Protein AF-A0AAV4H8W9-F1 (afdb_monomer_lite)

Organism: NCBI:txid1093978

Secondary structure (DSSP, 8-state):
-HHHHHHHHHHTHHHHHHHHHTT---------EETTTEE-HHHHHHHHHTT--HHHHHHHHHHHHHHHHHHHHHHHHTTTS----

Radius of gyration: 16.45 Å; chains: 1; bounding box: 38×24×40 Å

pLDDT: mean 83.85, std 11.99, range [48.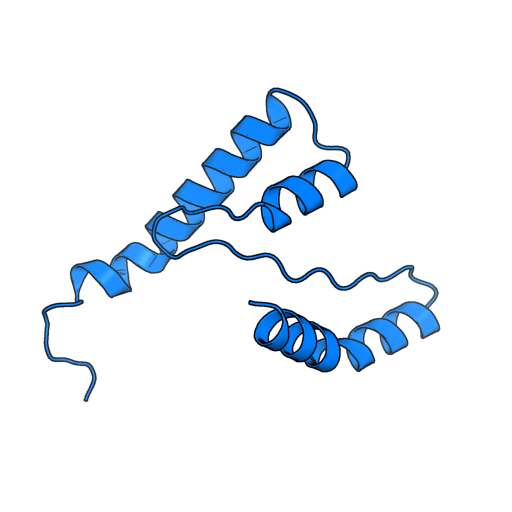88, 95.75]

Structure (mmCIF, N/CA/C/O backbone):
data_AF-A0AAV4H8W9-F1
#
_entry.id   AF-A0AAV4H8W9-F1
#
loop_
_atom_site.group_PDB
_atom_site.id
_atom_site.type_symbol
_atom_site.label_atom_id
_atom_site.label_alt_id
_atom_site.label_comp_id
_atom_site.label_asym_id
_atom_site.label_entity_id
_atom_site.label_seq_id
_atom_site.pdbx_PDB_ins_code
_atom_site.Cartn_x
_atom_site.Cartn_y
_atom_site.Cartn_z
_atom_site.occupancy
_atom_site.B_iso_or_equiv
_atom_site.auth_seq_id
_atom_site.auth_comp_id
_atom_site.auth_asym_id
_atom_site.auth_atom_id
_atom_site.pdbx_PDB_model_num
ATOM 1 N N . MET A 1 1 ? -8.109 9.780 -14.497 1.00 48.88 1 MET A N 1
ATOM 2 C CA . MET A 1 1 ? -7.782 9.195 -13.175 1.00 48.88 1 MET A CA 1
ATOM 3 C C . MET A 1 1 ? -9.052 8.876 -12.383 1.00 48.88 1 MET A C 1
ATOM 5 O O . MET A 1 1 ? -9.162 7.761 -11.897 1.00 48.88 1 MET A O 1
ATOM 9 N N . GLU A 1 2 ? -10.041 9.781 -12.357 1.00 54.84 2 GLU A N 1
ATOM 10 C CA . GLU A 1 2 ? -11.364 9.599 -11.717 1.00 54.84 2 GLU A CA 1
ATOM 11 C C . GLU A 1 2 ? -12.079 8.277 -12.080 1.00 54.84 2 GLU A C 1
ATOM 13 O O . GLU A 1 2 ? -12.466 7.514 -11.202 1.00 54.84 2 GLU A O 1
ATOM 18 N N . GLN A 1 3 ? -12.186 7.966 -13.378 1.00 54.06 3 GLN A N 1
ATOM 19 C CA . GLN A 1 3 ? -13.012 6.863 -13.901 1.00 54.06 3 GLN A CA 1
ATOM 20 C C . GLN A 1 3 ? -12.509 5.455 -13.525 1.00 54.06 3 GLN A C 1
ATOM 22 O O . GLN A 1 3 ? -13.297 4.544 -13.287 1.00 54.06 3 GLN A O 1
ATOM 27 N N . ALA A 1 4 ? -11.189 5.258 -13.435 1.00 58.56 4 ALA A N 1
ATOM 28 C CA . ALA A 1 4 ? -10.618 3.978 -13.005 1.00 58.56 4 ALA A CA 1
ATOM 29 C C . ALA A 1 4 ? -10.793 3.755 -11.491 1.00 58.56 4 ALA A C 1
ATOM 31 O O . ALA A 1 4 ? -10.836 2.615 -11.022 1.00 58.56 4 ALA A O 1
ATOM 32 N N . HIS A 1 5 ? -10.896 4.846 -10.724 1.00 58.78 5 HIS A N 1
ATOM 33 C CA . HIS A 1 5 ? -11.109 4.819 -9.279 1.00 58.78 5 HIS A CA 1
ATOM 34 C C . HIS A 1 5 ? -12.550 4.438 -8.939 1.00 58.78 5 HIS A C 1
ATOM 36 O O . HIS A 1 5 ? -12.760 3.651 -8.017 1.00 58.78 5 HIS A O 1
ATOM 42 N N . THR A 1 6 ? -13.529 4.936 -9.701 1.00 63.06 6 THR A N 1
ATOM 43 C CA . THR A 1 6 ? -14.945 4.554 -9.574 1.00 63.06 6 THR A CA 1
ATOM 44 C C . THR A 1 6 ? -15.174 3.089 -9.930 1.00 63.06 6 THR A C 1
ATOM 46 O O . THR A 1 6 ? -15.713 2.361 -9.101 1.00 63.06 6 THR A O 1
ATOM 49 N N . TYR A 1 7 ? -14.640 2.605 -11.057 1.00 66.62 7 TYR A N 1
ATOM 50 C CA . TYR A 1 7 ? -14.809 1.201 -11.463 1.00 66.62 7 TYR A CA 1
ATOM 51 C C . TYR A 1 7 ? -14.268 0.200 -10.425 1.00 66.62 7 TYR A C 1
ATOM 53 O O . TYR A 1 7 ? -14.904 -0.802 -10.095 1.00 66.62 7 TYR A O 1
ATOM 61 N N . LYS A 1 8 ? -13.088 0.480 -9.848 1.00 66.38 8 LYS A N 1
ATOM 62 C CA . LYS A 1 8 ? -12.498 -0.375 -8.802 1.00 66.38 8 LYS A CA 1
ATOM 63 C C . LYS A 1 8 ? -13.318 -0.378 -7.510 1.00 66.38 8 LYS A C 1
ATOM 65 O O . LYS A 1 8 ? -13.258 -1.363 -6.782 1.00 66.38 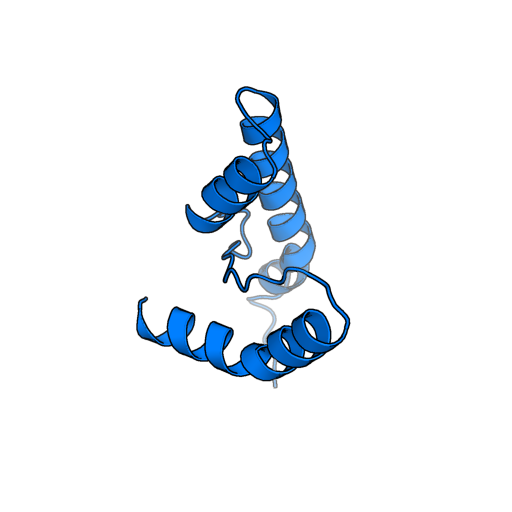8 LYS A O 1
ATOM 70 N N . LYS A 1 9 ? -14.052 0.696 -7.204 1.00 68.56 9 LYS A N 1
ATOM 71 C CA . LYS A 1 9 ? -14.932 0.748 -6.027 1.00 68.56 9 LYS A CA 1
ATOM 72 C C . LYS A 1 9 ? -16.199 -0.064 -6.242 1.00 68.56 9 LYS A C 1
ATOM 74 O O . LYS A 1 9 ? -16.576 -0.823 -5.360 1.00 68.56 9 LYS A O 1
ATOM 79 N N . GLU A 1 10 ? -16.806 0.061 -7.415 1.00 76.12 10 GLU A N 1
ATOM 80 C CA . GLU A 1 10 ? -18.041 -0.647 -7.761 1.00 76.12 10 GLU A CA 1
ATOM 81 C C . GLU A 1 10 ? -17.844 -2.167 -7.750 1.00 76.12 10 GLU A C 1
ATOM 83 O O . GLU A 1 10 ? -18.674 -2.884 -7.203 1.00 76.12 10 GLU A O 1
ATOM 88 N N . LYS A 1 11 ? -16.693 -2.659 -8.235 1.00 80.56 11 LYS A N 1
ATOM 89 C CA . LYS A 1 11 ? -16.390 -4.100 -8.267 1.00 80.56 11 LYS A CA 1
ATOM 90 C C . LYS A 1 11 ? -16.416 -4.784 -6.891 1.00 80.56 11 LYS A C 1
ATOM 92 O O . LYS A 1 11 ? -16.766 -5.955 -6.810 1.00 80.56 11 LYS A O 1
ATOM 97 N N . TYR A 1 12 ? -16.003 -4.092 -5.830 1.00 82.00 12 TYR A N 1
ATOM 98 C CA . TYR A 1 12 ? -15.911 -4.667 -4.477 1.00 82.00 12 TYR A CA 1
ATOM 99 C C . TYR A 1 12 ? -17.031 -4.185 -3.550 1.00 82.00 12 TYR A C 1
ATOM 101 O O . TYR A 1 12 ? -16.947 -4.349 -2.329 1.00 82.00 12 TYR A O 1
ATOM 109 N N . LEU A 1 13 ? -18.073 -3.576 -4.119 1.00 85.19 13 LEU A N 1
ATOM 110 C CA . LEU A 1 13 ? -19.192 -3.056 -3.348 1.00 85.19 13 LEU A CA 1
ATOM 111 C C . LEU A 1 13 ? -19.970 -4.181 -2.664 1.00 85.19 13 LEU A C 1
ATOM 113 O O . LEU A 1 13 ? -20.296 -4.054 -1.489 1.00 85.19 13 LEU A O 1
ATOM 117 N N . ASP A 1 14 ? -20.191 -5.297 -3.355 1.00 87.44 14 ASP A N 1
ATOM 118 C CA . ASP A 1 14 ? -20.940 -6.425 -2.794 1.00 87.44 14 ASP A CA 1
ATOM 119 C C . ASP A 1 14 ? -20.178 -7.104 -1.648 1.00 87.44 14 ASP A C 1
ATOM 121 O O . ASP A 1 14 ? -20.752 -7.324 -0.587 1.00 87.44 14 ASP A O 1
ATOM 125 N N . LEU A 1 15 ? -18.852 -7.246 -1.770 1.00 88.31 15 LEU A N 1
ATOM 126 C CA . LEU A 1 15 ? -18.001 -7.714 -0.667 1.00 88.31 15 LEU A CA 1
ATOM 127 C C . LEU A 1 15 ? -18.103 -6.809 0.573 1.00 88.31 15 LEU A C 1
ATOM 129 O O . LEU A 1 15 ? -18.011 -7.271 1.706 1.00 88.31 15 LEU A O 1
ATOM 133 N N . THR A 1 16 ? -18.276 -5.503 0.367 1.00 88.56 16 THR A N 1
ATOM 134 C CA . THR A 1 16 ? -18.435 -4.553 1.477 1.00 88.56 16 THR A CA 1
ATOM 135 C C . THR A 1 16 ? -19.779 -4.750 2.169 1.00 88.56 16 THR A C 1
ATOM 137 O O . THR A 1 16 ? -19.810 -4.757 3.395 1.00 88.56 16 THR A O 1
ATOM 140 N N . LYS A 1 17 ? -20.857 -4.987 1.408 1.00 89.50 17 LYS A N 1
ATOM 141 C CA . LYS A 1 17 ? -22.186 -5.276 1.967 1.00 89.50 17 LYS A CA 1
ATOM 142 C C . LYS A 1 17 ? -22.180 -6.560 2.790 1.00 89.50 17 LYS A C 1
ATOM 144 O O . LYS A 1 17 ? -22.638 -6.537 3.922 1.00 89.50 17 LYS A O 1
ATOM 149 N N . GLU A 1 18 ? -21.584 -7.637 2.279 1.00 92.81 18 GLU A N 1
ATOM 150 C CA . GLU A 1 18 ? -21.483 -8.916 3.003 1.00 92.81 18 GLU A CA 1
ATOM 151 C C . GLU A 1 18 ? -20.739 -8.768 4.345 1.00 92.81 18 GLU A C 1
ATOM 153 O O . GLU A 1 18 ? -21.131 -9.338 5.369 1.00 92.81 18 GLU A O 1
ATOM 158 N N . LEU A 1 19 ? -19.668 -7.965 4.366 1.00 91.69 19 LEU A N 1
ATOM 159 C CA . LEU A 1 19 ? -18.924 -7.661 5.590 1.00 91.69 19 LEU A CA 1
ATOM 160 C C . LEU A 1 19 ? -19.751 -6.818 6.572 1.00 91.69 19 LEU A C 1
ATOM 162 O O . LEU A 1 19 ? -19.704 -7.076 7.775 1.00 91.69 19 LEU A O 1
ATOM 166 N N . GLU A 1 20 ? -20.505 -5.836 6.077 1.00 93.31 20 GLU A N 1
ATOM 167 C CA . GLU A 1 20 ? -21.385 -4.995 6.896 1.00 93.31 20 GLU A CA 1
ATOM 168 C C . GLU A 1 20 ? -22.564 -5.782 7.481 1.00 93.31 20 GLU A C 1
ATOM 170 O O . GLU A 1 20 ? -22.860 -5.643 8.669 1.00 93.31 20 GLU A O 1
ATOM 175 N N . GLU A 1 21 ? -23.178 -6.671 6.699 1.00 94.38 21 GLU A N 1
ATOM 176 C CA . GLU A 1 21 ? -24.220 -7.606 7.148 1.00 94.38 21 GLU A CA 1
ATOM 177 C C . GLU A 1 21 ? -23.703 -8.564 8.229 1.00 94.38 21 GLU A C 1
ATOM 179 O O . GLU A 1 21 ? -24.418 -8.899 9.172 1.00 94.38 21 GLU A O 1
ATOM 184 N N . SER A 1 22 ? -22.424 -8.934 8.147 1.00 94.06 22 SER A N 1
ATOM 185 C CA . SER A 1 22 ? -21.729 -9.734 9.161 1.00 94.06 22 SER A CA 1
ATOM 186 C C . SER A 1 22 ? -21.302 -8.923 10.400 1.00 94.06 22 SER A C 1
ATOM 188 O O . SER A 1 22 ? -20.652 -9.460 11.298 1.00 94.06 22 SER A O 1
ATOM 190 N N . GLY A 1 23 ? -21.644 -7.631 10.471 1.00 94.75 23 GLY A N 1
ATOM 191 C CA . GLY A 1 23 ? -21.366 -6.750 11.610 1.00 94.75 23 GLY A CA 1
ATOM 192 C C . GLY A 1 23 ? -19.986 -6.085 11.598 1.00 94.75 23 GLY A C 1
ATOM 193 O O . GLY A 1 23 ? -19.619 -5.414 12.568 1.00 94.75 23 GLY A O 1
ATOM 194 N N . PHE A 1 24 ? -19.207 -6.231 10.524 1.00 93.06 24 PHE A N 1
ATOM 195 C CA . PHE A 1 24 ? -17.919 -5.556 10.383 1.00 93.06 24 PHE A CA 1
ATOM 196 C C . PHE A 1 24 ? -18.080 -4.154 9.794 1.00 93.06 24 PHE A C 1
ATOM 198 O O . PHE A 1 24 ? -18.977 -3.872 9.009 1.00 93.06 24 PHE A O 1
ATOM 205 N N . ARG A 1 25 ? -17.152 -3.252 10.127 1.00 88.62 25 ARG A N 1
ATOM 206 C CA . ARG A 1 25 ? -17.024 -1.969 9.423 1.00 88.62 25 ARG A CA 1
ATOM 207 C C . ARG A 1 25 ? -16.058 -2.136 8.259 1.00 88.62 25 ARG A C 1
ATOM 209 O O . ARG A 1 25 ? -14.858 -2.290 8.485 1.00 88.62 25 ARG A O 1
ATOM 216 N N . ALA A 1 26 ? -16.566 -2.069 7.034 1.00 89.25 26 ALA A N 1
ATOM 217 C CA . ALA A 1 26 ? -15.768 -2.195 5.822 1.00 89.25 26 ALA A CA 1
ATOM 218 C C . ALA A 1 26 ? -15.606 -0.840 5.111 1.00 89.25 26 ALA A C 1
ATOM 220 O O . ALA A 1 26 ? -16.444 0.053 5.201 1.00 89.25 26 ALA A O 1
ATOM 221 N N . LYS A 1 27 ? -14.475 -0.647 4.422 1.00 86.44 27 LYS A N 1
ATOM 222 C CA . LYS A 1 27 ? -14.223 0.555 3.617 1.00 86.44 27 LYS A CA 1
ATOM 223 C C . LYS A 1 27 ? -13.380 0.216 2.401 1.00 86.44 27 LYS A C 1
ATOM 225 O O . LYS A 1 27 ? -12.248 -0.239 2.538 1.00 86.44 27 LYS A O 1
ATOM 230 N N . ILE A 1 28 ? -13.890 0.537 1.216 1.00 87.69 28 ILE A N 1
ATOM 231 C CA . ILE A 1 28 ? -13.141 0.362 -0.028 1.00 87.69 28 ILE A CA 1
ATOM 232 C C . ILE A 1 28 ? -12.185 1.536 -0.233 1.00 87.69 28 ILE A C 1
ATOM 234 O O . ILE A 1 28 ? -12.578 2.707 -0.208 1.00 87.69 28 ILE A O 1
ATOM 238 N N . MET A 1 29 ? -10.914 1.225 -0.480 1.00 84.56 29 MET A N 1
ATOM 239 C CA . MET A 1 29 ? -9.897 2.205 -0.843 1.00 84.56 29 MET A CA 1
ATOM 240 C C . MET A 1 29 ? -9.080 1.709 -2.035 1.00 84.56 29 MET A C 1
ATOM 242 O O . MET A 1 29 ? -8.314 0.761 -1.885 1.00 84.56 29 MET A O 1
ATOM 246 N N . PRO A 1 30 ? -9.190 2.345 -3.214 1.00 83.69 30 PRO A N 1
ATOM 247 C CA . PRO A 1 30 ? -8.343 1.992 -4.341 1.00 83.69 30 PRO A CA 1
ATOM 248 C C . PRO A 1 30 ? -6.958 2.596 -4.125 1.00 83.69 30 PRO A C 1
ATOM 250 O O . PRO A 1 30 ? -6.789 3.820 -4.125 1.00 83.69 30 PRO A O 1
ATOM 253 N N . ILE A 1 31 ? -5.985 1.715 -3.916 1.00 86.75 31 ILE A N 1
ATOM 254 C CA . ILE A 1 31 ? -4.584 2.067 -3.705 1.00 86.75 31 ILE A CA 1
ATOM 255 C C . ILE A 1 31 ? -3.814 1.778 -4.980 1.00 86.75 31 ILE A C 1
ATOM 257 O O . ILE A 1 31 ? -3.982 0.723 -5.591 1.00 86.75 31 ILE A O 1
ATOM 261 N N . GLU A 1 32 ? -2.968 2.718 -5.382 1.00 84.12 32 GLU A N 1
ATOM 262 C CA . GLU A 1 32 ? -2.156 2.581 -6.583 1.00 84.12 32 GLU A CA 1
ATOM 263 C C . GLU A 1 32 ? -0.682 2.538 -6.199 1.00 84.12 32 GLU A C 1
ATOM 265 O O . GLU A 1 32 ? -0.152 3.467 -5.587 1.00 84.12 32 GLU A O 1
ATOM 270 N N . ILE A 1 33 ? -0.032 1.429 -6.554 1.00 86.19 33 ILE A N 1
ATOM 271 C CA . ILE A 1 33 ? 1.410 1.245 -6.427 1.00 86.19 33 ILE A CA 1
ATOM 272 C C . ILE A 1 33 ? 1.909 0.786 -7.794 1.00 86.19 33 ILE A C 1
ATOM 274 O O . ILE A 1 33 ? 1.541 -0.279 -8.285 1.00 86.19 33 ILE A O 1
ATOM 278 N N . GLY A 1 34 ? 2.693 1.636 -8.444 1.00 82.81 34 GLY A N 1
ATOM 279 C CA . GLY A 1 34 ? 3.239 1.386 -9.764 1.00 82.81 34 GLY A CA 1
ATOM 280 C C . GLY A 1 34 ? 4.337 0.329 -9.738 1.00 82.81 34 GLY A C 1
ATOM 281 O O . GLY A 1 34 ? 5.131 0.248 -8.801 1.00 82.81 34 GLY A O 1
ATOM 282 N N . ALA A 1 35 ? 4.436 -0.414 -10.837 1.00 73.69 35 ALA A N 1
ATOM 283 C CA . ALA A 1 35 ? 5.393 -1.491 -11.094 1.00 73.69 35 ALA A CA 1
ATOM 284 C C . ALA A 1 35 ? 6.879 -1.043 -11.172 1.00 73.69 35 ALA A C 1
ATOM 286 O O . ALA A 1 35 ? 7.719 -1.720 -11.736 1.00 73.69 35 ALA A O 1
ATOM 287 N N . ARG A 1 36 ? 7.247 0.114 -10.626 1.00 76.69 36 ARG A N 1
ATOM 288 C CA . ARG A 1 36 ? 8.642 0.569 -10.455 1.00 76.69 36 ARG A CA 1
ATOM 289 C C . ARG A 1 36 ? 8.819 1.278 -9.114 1.00 76.69 36 ARG A C 1
ATOM 291 O O . ARG A 1 36 ? 9.472 2.308 -9.022 1.00 76.69 36 ARG A O 1
ATOM 298 N N . GLY A 1 37 ? 8.086 0.804 -8.112 1.00 77.75 37 GLY A N 1
ATOM 299 C CA . GLY A 1 37 ? 8.082 1.395 -6.782 1.00 77.75 37 GLY A CA 1
ATOM 300 C C . GLY A 1 37 ? 7.449 2.781 -6.694 1.00 77.75 37 GLY A C 1
ATOM 301 O O . GLY A 1 37 ? 7.689 3.520 -5.744 1.00 77.75 37 GLY A O 1
ATOM 302 N N . PHE A 1 38 ? 6.598 3.153 -7.649 1.00 80.62 38 PHE A N 1
ATOM 303 C CA . PHE A 1 38 ? 5.866 4.411 -7.549 1.00 80.62 38 PHE A CA 1
ATOM 304 C C . PHE A 1 38 ? 4.676 4.250 -6.597 1.00 80.62 38 PHE A C 1
ATOM 306 O O . PHE A 1 38 ? 3.614 3.781 -6.999 1.00 80.62 38 PHE A O 1
ATOM 313 N N . ALA A 1 39 ? 4.834 4.615 -5.327 1.00 84.69 39 ALA A N 1
ATOM 314 C CA . ALA A 1 39 ? 3.714 4.661 -4.392 1.00 84.69 39 ALA A CA 1
ATOM 315 C C . ALA A 1 39 ? 2.888 5.938 -4.621 1.00 84.69 39 ALA A C 1
ATOM 31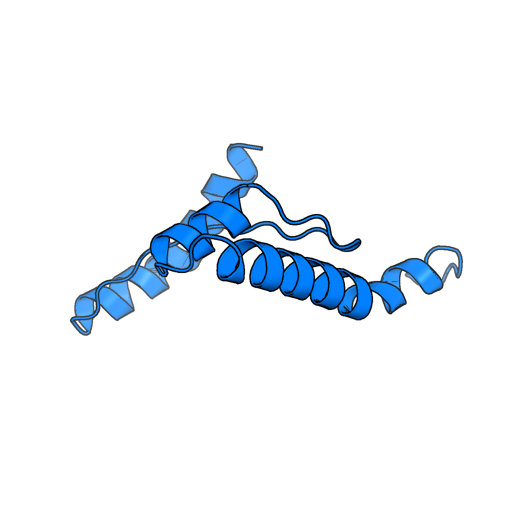7 O O . ALA A 1 39 ? 3.395 7.047 -4.449 1.00 84.69 39 ALA A O 1
ATOM 318 N N . GLY A 1 40 ? 1.616 5.792 -5.003 1.00 83.88 40 GLY A N 1
ATOM 319 C CA . GLY A 1 40 ? 0.705 6.927 -5.149 1.00 83.88 40 GLY A CA 1
ATOM 320 C C . GLY A 1 40 ? 0.324 7.556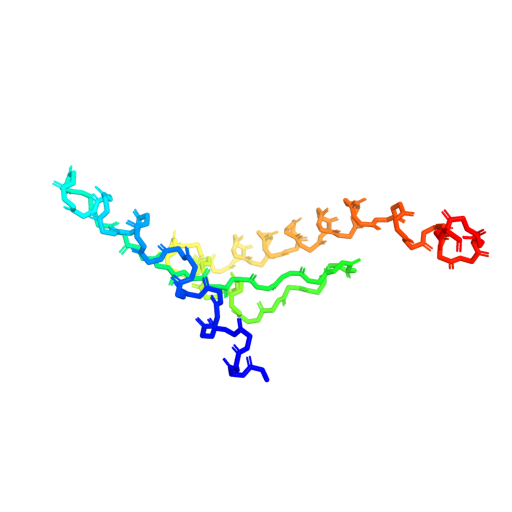 -3.803 1.00 83.88 40 GLY A C 1
ATOM 321 O O . GLY A 1 40 ? 0.468 6.942 -2.742 1.00 83.88 40 GLY A O 1
ATOM 322 N N . SER A 1 41 ? -0.243 8.766 -3.839 1.00 87.44 41 SER A N 1
ATOM 323 C C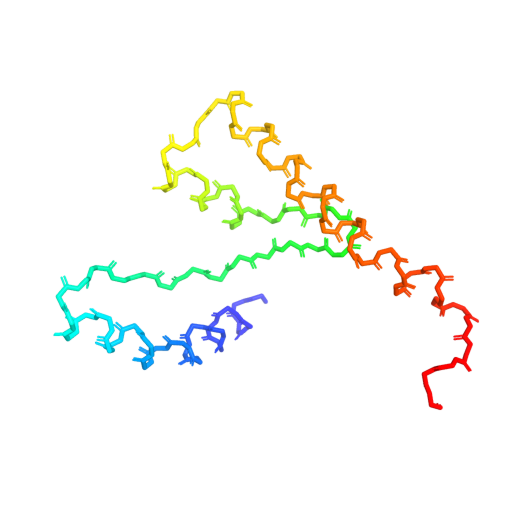A . SER A 1 41 ? -0.774 9.449 -2.645 1.00 87.44 41 SER A CA 1
ATOM 324 C C . SER A 1 41 ? -1.821 8.609 -1.900 1.00 87.44 41 SER A C 1
ATOM 326 O O . SER A 1 41 ? -1.872 8.626 -0.674 1.00 87.44 41 SER A O 1
ATOM 328 N N . SER A 1 42 ? -2.577 7.773 -2.616 1.00 88.62 42 SER A N 1
ATOM 329 C CA . SER A 1 42 ? -3.532 6.833 -2.022 1.00 88.62 42 SER A CA 1
ATOM 330 C C . SER A 1 42 ? -2.881 5.837 -1.052 1.00 88.62 42 SER A C 1
ATOM 332 O O . SER A 1 42 ? -3.477 5.519 -0.022 1.00 88.62 42 SER A O 1
ATOM 334 N N . ALA A 1 43 ? -1.647 5.386 -1.312 1.00 91.00 43 ALA A N 1
ATOM 335 C CA . ALA A 1 43 ? -0.909 4.505 -0.403 1.00 91.00 43 ALA A CA 1
ATOM 336 C C . ALA A 1 43 ? -0.497 5.235 0.884 1.00 91.00 43 ALA A C 1
ATOM 338 O O . ALA A 1 43 ? -0.564 4.676 1.978 1.00 91.00 43 ALA A O 1
ATOM 339 N N . TYR A 1 44 ? -0.126 6.510 0.769 1.00 91.19 44 TYR A N 1
ATOM 340 C CA . TYR A 1 44 ? 0.163 7.359 1.922 1.00 91.19 44 TYR A CA 1
ATOM 341 C C . TYR A 1 44 ? -1.091 7.583 2.786 1.00 91.19 44 TYR A C 1
ATOM 343 O O . TYR A 1 44 ? -1.028 7.500 4.020 1.00 91.19 44 TYR A O 1
ATOM 351 N N . ASP A 1 45 ? -2.241 7.806 2.148 1.00 91.44 45 ASP A N 1
ATOM 352 C CA . ASP A 1 45 ? -3.527 7.982 2.825 1.00 91.44 45 ASP A CA 1
ATOM 353 C C . ASP A 1 45 ? -3.986 6.706 3.538 1.00 91.44 45 ASP A C 1
ATOM 355 O O . ASP A 1 45 ? -4.511 6.781 4.652 1.00 91.44 45 ASP A O 1
ATOM 359 N N . LEU A 1 46 ? -3.766 5.531 2.933 1.00 92.50 46 LEU A N 1
ATOM 360 C CA . LEU A 1 46 ? -4.021 4.238 3.576 1.00 92.50 46 LEU A CA 1
ATOM 361 C C . LEU A 1 46 ? -3.235 4.117 4.880 1.00 92.50 46 LEU A C 1
ATOM 363 O O . LEU A 1 46 ? -3.816 3.832 5.924 1.00 92.50 46 LEU A O 1
ATOM 367 N N . LEU A 1 47 ? -1.925 4.361 4.835 1.00 94.06 47 LEU A N 1
ATOM 368 C CA . LEU A 1 47 ? -1.072 4.234 6.016 1.00 94.06 47 LEU A CA 1
ATOM 369 C C . LEU A 1 47 ? -1.494 5.206 7.117 1.00 94.06 47 LEU A C 1
ATOM 371 O O . LEU A 1 47 ? -1.534 4.835 8.287 1.00 94.06 47 LEU A O 1
ATOM 375 N N . SER A 1 48 ? -1.887 6.421 6.738 1.00 92.38 48 SER A N 1
ATOM 376 C CA . SER A 1 48 ? -2.384 7.417 7.688 1.00 92.38 48 SER A CA 1
ATOM 377 C C . SER A 1 48 ? -3.698 6.974 8.346 1.00 92.38 48 SER A C 1
ATOM 379 O O . SER A 1 48 ? -3.865 7.151 9.549 1.00 92.38 48 SER A O 1
ATOM 381 N N . LYS A 1 49 ? -4.604 6.329 7.597 1.00 92.25 49 LYS A N 1
ATOM 382 C CA . LYS A 1 49 ? -5.844 5.739 8.140 1.00 92.25 49 LYS A CA 1
ATOM 383 C C . LYS A 1 49 ? -5.606 4.518 9.023 1.00 92.25 49 LYS A C 1
ATOM 385 O O . LYS A 1 49 ? -6.405 4.263 9.915 1.00 92.25 49 LYS A O 1
ATOM 390 N N . LEU A 1 50 ? -4.507 3.800 8.805 1.00 92.31 50 LEU A N 1
ATOM 391 C CA . LEU A 1 50 ? -4.022 2.738 9.690 1.00 92.31 50 LEU A CA 1
ATOM 392 C C . LEU A 1 50 ? -3.228 3.288 10.889 1.00 92.31 50 LEU A C 1
ATOM 394 O O . LEU A 1 50 ? -2.563 2.526 11.588 1.00 92.31 50 LEU A O 1
ATOM 398 N N . SER A 1 51 ? -3.260 4.605 11.122 1.00 94.62 51 SER A N 1
ATOM 399 C CA . SER A 1 51 ? -2.528 5.290 12.195 1.00 94.62 51 SER A CA 1
ATOM 400 C C . SER A 1 51 ? -1.005 5.111 12.130 1.00 94.62 51 SER A C 1
ATOM 402 O O . SER A 1 51 ? -0.296 5.316 13.116 1.00 94.62 51 SER A O 1
ATOM 404 N N . ILE A 1 52 ? -0.469 4.767 10.956 1.00 94.81 52 ILE A N 1
ATOM 405 C CA . ILE A 1 52 ? 0.968 4.693 10.704 1.00 94.81 52 ILE A CA 1
ATOM 406 C C . ILE A 1 52 ? 1.440 6.094 10.311 1.00 94.81 52 ILE A C 1
ATOM 408 O O . ILE A 1 52 ? 1.079 6.625 9.260 1.00 94.81 52 ILE A O 1
ATOM 412 N N . SER A 1 53 ? 2.276 6.697 11.154 1.00 93.44 53 SER A N 1
ATOM 413 C CA . SER A 1 53 ? 2.705 8.092 11.019 1.00 93.44 53 SER A CA 1
ATOM 414 C C . SER A 1 53 ? 4.227 8.267 11.121 1.00 93.44 53 SER A C 1
ATOM 416 O O . SER A 1 53 ? 4.978 7.331 11.425 1.00 93.44 53 SER A O 1
ATOM 418 N N . GLY A 1 54 ? 4.694 9.480 10.799 1.00 93.81 54 GLY A N 1
ATOM 419 C CA . GLY A 1 54 ? 6.102 9.878 10.892 1.00 93.81 54 GLY A CA 1
ATOM 420 C C . GLY A 1 54 ? 7.055 8.945 10.138 1.00 93.81 54 GLY A C 1
ATOM 421 O O . GLY A 1 54 ? 6.750 8.466 9.044 1.00 93.81 54 GLY A O 1
ATOM 422 N N . ASN A 1 55 ? 8.199 8.639 10.756 1.00 95.06 55 ASN A N 1
ATOM 423 C CA . ASN A 1 55 ? 9.233 7.786 10.160 1.00 95.06 55 ASN A CA 1
ATOM 424 C C . ASN A 1 55 ? 8.745 6.369 9.834 1.00 95.06 55 ASN A C 1
ATOM 426 O O . ASN A 1 55 ? 9.227 5.767 8.874 1.00 95.06 55 ASN A O 1
ATOM 430 N N . LYS A 1 56 ? 7.788 5.826 10.599 1.00 95.50 56 LYS A N 1
ATOM 431 C CA . LYS A 1 56 ? 7.222 4.497 10.319 1.00 95.50 56 LYS A CA 1
ATOM 432 C C . LYS A 1 56 ? 6.462 4.500 8.995 1.00 95.50 56 LYS A C 1
ATOM 434 O O . LYS A 1 56 ? 6.608 3.564 8.218 1.00 95.50 56 LYS A O 1
ATOM 439 N N . ARG A 1 57 ? 5.726 5.578 8.700 1.00 94.88 57 ARG A N 1
ATOM 440 C CA . ARG A 1 57 ? 5.009 5.737 7.428 1.00 94.88 57 ARG A CA 1
ATOM 441 C C . ARG A 1 57 ? 5.964 5.829 6.248 1.00 94.88 57 ARG A C 1
ATOM 443 O O . ARG A 1 57 ? 5.767 5.128 5.265 1.00 94.88 57 ARG A O 1
ATOM 450 N N . THR A 1 58 ? 7.018 6.636 6.361 1.00 93.31 58 THR A N 1
ATOM 451 C CA . THR A 1 58 ? 8.024 6.764 5.295 1.00 93.3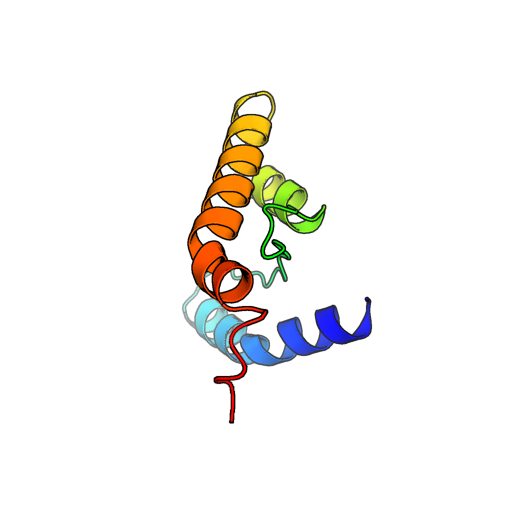1 58 THR A CA 1
ATOM 452 C C . THR A 1 58 ? 8.713 5.428 5.016 1.00 93.31 58 THR A C 1
ATOM 454 O O . THR A 1 58 ? 8.857 5.041 3.860 1.00 93.31 58 THR A O 1
ATOM 457 N N . LYS A 1 59 ? 9.072 4.676 6.067 1.00 95.75 59 LYS A N 1
ATOM 458 C CA . LYS A 1 59 ? 9.634 3.324 5.926 1.00 95.75 59 LYS A CA 1
ATOM 459 C C . LYS A 1 59 ? 8.650 2.354 5.268 1.00 95.75 59 LYS A C 1
ATOM 461 O O . LYS A 1 59 ? 9.045 1.625 4.366 1.00 95.75 59 LYS A O 1
ATOM 466 N N . ALA A 1 60 ? 7.382 2.371 5.679 1.00 95.12 60 ALA A N 1
ATOM 467 C CA . ALA A 1 60 ? 6.348 1.520 5.096 1.00 95.12 60 ALA A CA 1
ATOM 468 C C . ALA A 1 60 ? 6.106 1.834 3.610 1.00 95.12 60 ALA A C 1
ATOM 470 O O . ALA A 1 60 ? 6.018 0.913 2.805 1.00 95.12 60 ALA A O 1
ATOM 471 N N . LEU A 1 61 ? 6.072 3.115 3.223 1.00 92.88 61 LEU A N 1
ATOM 472 C CA . LEU A 1 61 ? 5.965 3.515 1.813 1.00 92.88 61 LEU A CA 1
ATOM 473 C C . LEU A 1 61 ? 7.145 3.027 0.986 1.00 92.88 61 LEU A C 1
ATOM 475 O O . LEU A 1 61 ? 6.943 2.508 -0.108 1.00 92.88 61 LEU A O 1
ATOM 479 N N . LYS A 1 62 ? 8.363 3.162 1.518 1.00 93.38 62 LYS A N 1
ATOM 480 C CA . LYS A 1 62 ? 9.565 2.679 0.840 1.00 93.38 62 LYS A CA 1
ATOM 481 C C . LYS A 1 62 ? 9.517 1.166 0.639 1.00 93.38 62 LYS A C 1
ATOM 483 O O . LYS A 1 62 ? 9.783 0.690 -0.456 1.00 93.38 62 LYS A O 1
ATOM 488 N N . LEU A 1 63 ? 9.106 0.424 1.665 1.00 94.69 63 LEU A N 1
ATOM 489 C CA . LEU A 1 63 ? 8.974 -1.028 1.581 1.00 94.69 63 LEU A CA 1
ATOM 490 C C . LEU A 1 63 ? 7.910 -1.450 0.557 1.00 94.69 63 LEU A C 1
ATOM 492 O O . LEU A 1 63 ? 8.145 -2.368 -0.226 1.00 94.69 63 LEU A O 1
ATOM 496 N N . LEU A 1 64 ? 6.758 -0.770 0.529 1.00 93.06 64 LEU A N 1
ATOM 497 C CA . LEU A 1 64 ? 5.711 -1.001 -0.472 1.00 93.06 64 LEU A CA 1
ATOM 498 C C . LEU A 1 64 ? 6.234 -0.761 -1.894 1.00 93.06 64 LEU A C 1
ATOM 500 O O . LEU A 1 64 ? 5.990 -1.575 -2.784 1.00 93.06 64 LEU A O 1
ATOM 504 N N . ALA A 1 65 ? 6.975 0.329 -2.090 1.00 91.50 65 ALA A N 1
ATOM 505 C CA . ALA A 1 65 ? 7.607 0.666 -3.355 1.00 91.50 65 ALA A CA 1
ATOM 506 C C . ALA A 1 65 ? 8.615 -0.409 -3.803 1.00 91.50 65 ALA A C 1
ATOM 508 O O . ALA A 1 65 ? 8.469 -0.977 -4.884 1.00 91.50 65 ALA A O 1
ATOM 509 N N . GLU A 1 66 ? 9.586 -0.743 -2.953 1.00 93.12 66 GLU A N 1
ATOM 510 C CA . GLU A 1 66 ? 10.611 -1.757 -3.238 1.00 93.12 66 GLU A CA 1
ATOM 511 C C . GLU A 1 66 ? 9.983 -3.125 -3.539 1.00 93.12 66 GLU A C 1
ATOM 513 O O . GLU A 1 66 ? 10.374 -3.816 -4.479 1.00 93.12 66 GLU A O 1
ATOM 518 N N . THR A 1 67 ? 8.955 -3.510 -2.778 1.00 93.19 67 THR A N 1
ATOM 519 C CA . THR A 1 67 ? 8.243 -4.777 -2.988 1.00 93.19 67 THR A CA 1
ATOM 520 C C . THR A 1 67 ? 7.534 -4.796 -4.339 1.00 93.19 67 THR A C 1
ATOM 522 O O . THR A 1 67 ? 7.621 -5.789 -5.066 1.00 93.19 67 THR A O 1
ATOM 525 N N . ALA A 1 68 ? 6.854 -3.708 -4.705 1.00 91.06 68 ALA A N 1
ATOM 526 C CA . ALA A 1 68 ? 6.168 -3.605 -5.987 1.00 91.06 68 ALA A CA 1
ATOM 527 C C . ALA A 1 68 ? 7.147 -3.630 -7.167 1.00 91.06 68 ALA A C 1
ATOM 529 O O . ALA A 1 68 ? 6.885 -4.299 -8.167 1.00 91.06 68 ALA A O 1
ATOM 530 N N . GLU A 1 69 ? 8.288 -2.949 -7.050 1.00 90.50 69 GLU A N 1
ATOM 531 C CA . GLU A 1 69 ? 9.357 -2.988 -8.049 1.00 90.50 69 GLU A CA 1
ATOM 532 C C . GLU A 1 69 ? 9.913 -4.406 -8.217 1.00 90.50 69 GLU A C 1
ATOM 534 O O . GLU A 1 69 ? 9.916 -4.937 -9.326 1.00 90.50 69 GLU A O 1
ATOM 539 N N . ASN A 1 70 ? 10.296 -5.064 -7.121 1.00 90.88 70 ASN A N 1
ATOM 540 C CA . ASN A 1 70 ? 10.838 -6.422 -7.163 1.00 90.88 70 ASN A CA 1
ATOM 541 C C . ASN A 1 70 ? 9.843 -7.423 -7.756 1.00 90.88 70 ASN A C 1
ATOM 543 O O . ASN A 1 70 ? 10.216 -8.246 -8.592 1.00 90.88 70 ASN A O 1
ATOM 547 N N . SER A 1 71 ? 8.569 -7.320 -7.374 1.00 90.12 71 SER A N 1
ATOM 548 C CA . SER A 1 71 ? 7.514 -8.224 -7.851 1.00 90.12 71 SER A CA 1
ATOM 549 C C . SER A 1 71 ? 7.210 -8.036 -9.337 1.00 90.12 71 SER A C 1
ATOM 551 O O . SER A 1 71 ? 6.826 -8.979 -10.022 1.00 90.12 71 SER A O 1
ATOM 553 N N . SER A 1 72 ? 7.394 -6.824 -9.858 1.00 88.56 72 SER A N 1
ATOM 554 C CA . SER A 1 72 ? 7.143 -6.511 -11.268 1.00 88.56 72 SER A CA 1
ATOM 555 C C . SER A 1 72 ? 8.400 -6.560 -12.138 1.00 88.56 72 SER A C 1
ATOM 557 O O . SER A 1 72 ? 8.294 -6.503 -13.362 1.00 88.56 72 SER A O 1
ATOM 559 N N . ARG A 1 73 ? 9.587 -6.733 -11.539 1.00 87.75 73 ARG A N 1
ATOM 560 C CA . ARG A 1 73 ? 10.888 -6.797 -12.221 1.00 87.75 73 ARG A CA 1
ATOM 561 C C . ARG A 1 73 ? 10.891 -7.762 -13.403 1.00 87.75 73 ARG A C 1
ATOM 563 O O . ARG A 1 73 ? 11.423 -7.419 -14.454 1.00 87.75 73 ARG A O 1
ATOM 570 N N . TRP A 1 74 ? 10.259 -8.927 -13.257 1.00 85.44 74 TRP A N 1
ATOM 571 C CA . TRP A 1 74 ? 10.159 -9.931 -14.321 1.00 85.44 74 TRP A CA 1
ATOM 572 C C . TRP A 1 74 ? 9.535 -9.373 -15.610 1.00 85.44 74 TRP A C 1
ATOM 574 O O . TRP A 1 74 ? 10.076 -9.588 -16.693 1.00 85.44 74 TRP A O 1
ATOM 584 N N . ILE A 1 75 ? 8.464 -8.583 -15.484 1.00 83.50 75 ILE A N 1
ATOM 585 C CA . ILE A 1 75 ? 7.757 -7.961 -16.614 1.00 83.50 75 ILE A CA 1
ATOM 586 C C . ILE A 1 75 ? 8.695 -7.009 -17.368 1.00 83.50 75 ILE A C 1
ATOM 588 O O . ILE A 1 75 ? 8.698 -6.959 -18.595 1.00 83.50 75 ILE A O 1
ATOM 592 N N . TRP A 1 76 ? 9.524 -6.259 -16.641 1.00 79.75 76 TRP A N 1
ATOM 593 C CA . TRP A 1 76 ? 10.423 -5.270 -17.236 1.00 79.75 76 TRP A CA 1
ATOM 594 C C . TRP A 1 76 ? 11.694 -5.875 -17.811 1.00 79.75 76 TRP A C 1
ATOM 596 O O . TRP A 1 76 ? 12.142 -5.429 -18.864 1.00 79.75 76 TRP A O 1
ATOM 606 N N . CYS A 1 77 ? 12.262 -6.884 -17.147 1.00 84.06 77 CYS A N 1
ATOM 607 C CA . CYS A 1 77 ? 13.443 -7.592 -17.637 1.00 84.06 77 CYS A CA 1
ATOM 608 C C . CYS A 1 77 ? 13.176 -8.271 -18.983 1.00 84.06 77 CYS A C 1
ATOM 610 O O . CYS A 1 77 ? 14.074 -8.333 -19.812 1.00 84.06 77 CYS A O 1
ATOM 612 N N . ARG A 1 78 ? 11.936 -8.711 -19.218 1.00 80.12 78 ARG A N 1
ATOM 613 C CA . ARG A 1 78 ? 11.520 -9.375 -20.459 1.00 80.12 78 ARG A CA 1
ATOM 614 C C . ARG A 1 78 ? 10.785 -8.461 -21.431 1.00 80.12 78 ARG A C 1
ATOM 616 O O . ARG A 1 78 ? 10.271 -8.926 -22.436 1.00 80.12 78 ARG A O 1
ATOM 623 N N . ARG A 1 79 ? 10.749 -7.148 -21.179 1.00 76.31 79 ARG A N 1
ATOM 624 C CA . ARG A 1 79 ? 9.988 -6.195 -22.007 1.00 76.31 79 ARG A CA 1
ATOM 625 C C . ARG A 1 79 ? 10.428 -6.172 -23.477 1.00 76.31 79 ARG A C 1
ATOM 627 O O . ARG A 1 79 ? 9.623 -5.832 -24.336 1.00 76.31 79 ARG A O 1
ATOM 634 N N . ASN A 1 80 ? 11.690 -6.502 -23.747 1.00 75.75 80 ASN A N 1
ATOM 635 C CA . ASN A 1 80 ? 12.253 -6.546 -25.099 1.00 75.75 80 ASN A CA 1
ATOM 636 C C . ASN A 1 80 ? 12.319 -7.971 -25.673 1.00 75.75 80 ASN A C 1
ATOM 638 O O . ASN A 1 80 ? 12.667 -8.140 -26.837 1.00 75.75 80 ASN A O 1
ATOM 642 N N . GLU A 1 81 ? 11.996 -8.987 -24.872 1.00 71.44 81 GLU A N 1
ATOM 643 C CA . GLU A 1 81 ? 11.809 -10.346 -25.365 1.00 71.44 81 GLU A CA 1
ATOM 644 C C . GLU A 1 81 ? 10.397 -10.386 -25.960 1.00 71.44 81 GLU A C 1
ATOM 646 O O . GLU A 1 81 ? 9.410 -10.306 -25.231 1.00 71.44 81 GLU A O 1
ATOM 651 N N . GLN A 1 82 ? 10.282 -10.428 -27.291 1.00 60.53 82 GLN A N 1
ATOM 652 C CA . GLN A 1 82 ? 9.007 -10.567 -28.010 1.00 60.53 82 GLN A CA 1
ATOM 653 C C . GLN A 1 82 ? 8.376 -11.951 -27.749 1.00 60.53 82 GLN A C 1
ATOM 655 O O . GLN A 1 82 ? 8.314 -12.794 -28.634 1.00 60.53 82 GLN A O 1
ATOM 660 N N . LEU A 1 83 ? 7.955 -12.219 -26.513 1.00 61.22 83 LEU A N 1
ATOM 661 C CA . LEU A 1 83 ? 7.324 -13.475 -26.093 1.00 61.22 83 LEU A CA 1
ATOM 662 C C . LEU A 1 83 ? 6.003 -13.232 -25.355 1.00 61.22 83 LEU A C 1
ATOM 664 O O . LEU A 1 83 ? 5.606 -14.005 -24.485 1.00 61.22 83 LEU A O 1
ATOM 668 N N . LEU A 1 84 ? 5.303 -12.157 -25.708 1.00 56.84 84 LEU A N 1
ATOM 669 C CA . LEU A 1 84 ? 3.884 -12.010 -25.405 1.00 56.84 84 LEU A CA 1
ATOM 670 C C . LEU A 1 84 ? 3.120 -12.025 -26.729 1.00 56.84 84 LEU A C 1
ATOM 672 O O . LEU A 1 84 ? 2.787 -10.968 -27.252 1.00 56.84 84 LEU A O 1
ATOM 676 N N . HIS A 1 85 ? 2.893 -13.262 -27.189 1.00 53.03 85 HIS A N 1
ATOM 677 C CA . HIS A 1 85 ? 2.118 -13.716 -28.352 1.00 53.03 85 HIS A CA 1
ATOM 678 C C . HIS A 1 85 ? 2.581 -13.257 -29.738 1.00 53.03 85 HIS A C 1
ATOM 680 O O . HIS A 1 85 ? 2.495 -12.053 -30.055 1.00 53.03 85 HIS A O 1
#

Foldseek 3Di:
DVVVQVVQCVVCVVVCVVCVVVVHHDDDQDWDQDLQLDGDVSLLVVCVVVVQDDPSSVVVSNVSRVVSPVVSVVVVVCVVVPPPD

Sequence (85 aa):
MEQAHTYKKEKYLDLTKELEESGFRAKIMPIEIGARGFAGSSAYDLLSKLSISGNKRTKALKLLAETAENSSRWIWCRRNEQLLH